Protein AF-A0A932GAH2-F1 (afdb_monomer)

Radius of gyration: 10.69 Å; Cα contacts (8 Å, |Δi|>4): 160; chains: 1; bounding box: 24×17×27 Å

pLDDT: mean 97.9, std 1.31, range [90.31, 98.81]

Structure (mmCIF, N/CA/C/O backbone):
data_AF-A0A932GAH2-F1
#
_entry.id   AF-A0A932GAH2-F1
#
loop_
_atom_site.group_PDB
_atom_site.id
_atom_site.type_symbol
_atom_site.label_atom_id
_atom_site.label_alt_id
_atom_site.label_comp_id
_atom_site.label_asym_id
_atom_site.label_entity_id
_atom_site.label_seq_id
_atom_site.pdbx_PDB_ins_code
_atom_site.Cartn_x
_atom_site.Cartn_y
_atom_site.Cartn_z
_atom_site.occupancy
_atom_site.B_iso_or_equiv
_atom_site.auth_seq_id
_atom_site.auth_comp_id
_atom_site.auth_asym_id
_atom_site.auth_atom_id
_atom_site.pdbx_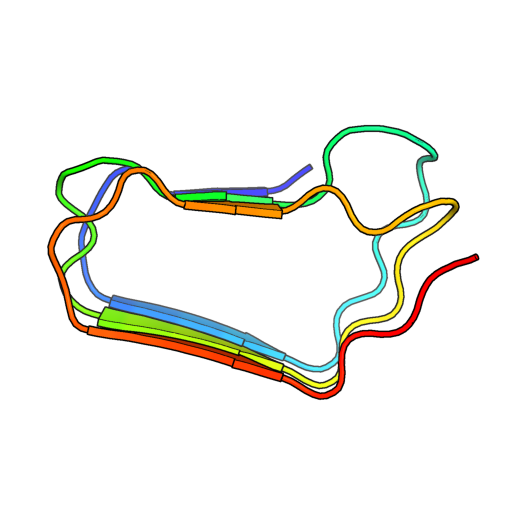PDB_model_num
ATOM 1 N N . MET A 1 1 ? -4.443 7.052 -8.486 1.00 90.31 1 MET A N 1
ATOM 2 C CA . MET A 1 1 ? -4.242 7.319 -7.043 1.00 90.31 1 MET A CA 1
ATOM 3 C C . MET A 1 1 ? -5.426 6.770 -6.259 1.00 90.31 1 MET A C 1
ATOM 5 O O . MET A 1 1 ? -6.545 6.889 -6.743 1.00 90.31 1 MET A O 1
ATOM 9 N N . LEU A 1 2 ? -5.189 6.186 -5.084 1.00 97.38 2 LEU A N 1
ATOM 10 C CA . LEU A 1 2 ? -6.207 5.723 -4.138 1.00 97.38 2 LEU A CA 1
ATOM 11 C C . LEU A 1 2 ? -6.154 6.575 -2.864 1.00 97.38 2 LEU A C 1
ATOM 13 O O . LEU A 1 2 ? -5.079 6.772 -2.300 1.00 97.38 2 LEU A O 1
ATOM 17 N N . ARG A 1 3 ? -7.310 7.040 -2.387 1.00 98.00 3 ARG A N 1
ATOM 18 C CA . ARG A 1 3 ? -7.433 7.794 -1.136 1.00 98.00 3 ARG A CA 1
ATOM 19 C C . ARG A 1 3 ? -8.492 7.155 -0.245 1.00 98.00 3 ARG A C 1
ATOM 21 O O . ARG A 1 3 ? -9.582 6.844 -0.717 1.00 98.00 3 ARG A O 1
ATOM 28 N N . VAL A 1 4 ? -8.151 6.936 1.021 1.00 98.31 4 VAL A N 1
ATOM 29 C CA . VAL A 1 4 ? -9.004 6.260 2.007 1.00 98.31 4 VAL A CA 1
ATOM 30 C C . VAL A 1 4 ? -9.081 7.129 3.247 1.00 98.31 4 VAL A C 1
ATOM 32 O O . VAL A 1 4 ? -8.072 7.309 3.916 1.00 98.31 4 VAL A O 1
ATOM 35 N N . GLU A 1 5 ? -10.257 7.660 3.570 1.00 98.56 5 GLU A N 1
ATOM 36 C CA . GLU A 1 5 ? -10.400 8.572 4.715 1.00 98.56 5 GLU A CA 1
ATOM 37 C C . GLU A 1 5 ? -10.505 7.841 6.054 1.00 98.56 5 GLU A C 1
ATOM 39 O O . GLU A 1 5 ? -9.941 8.298 7.045 1.00 98.56 5 GLU A O 1
ATOM 44 N N . SER A 1 6 ? -11.196 6.696 6.097 1.00 98.44 6 SER A N 1
ATOM 45 C CA . SER A 1 6 ? -11.498 6.009 7.353 1.00 98.44 6 SER A CA 1
ATOM 46 C C . SER A 1 6 ? -11.656 4.491 7.216 1.00 98.44 6 SER A C 1
ATOM 48 O O . SER A 1 6 ? -11.749 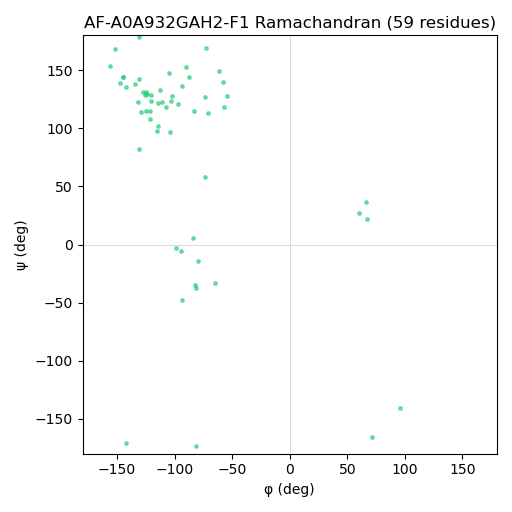3.940 6.119 1.00 98.44 6 SER A O 1
ATOM 50 N N . GLY A 1 7 ? -11.688 3.789 8.355 1.00 98.19 7 GLY A N 1
ATOM 51 C CA . GLY A 1 7 ? -12.105 2.382 8.416 1.00 98.19 7 GLY A CA 1
ATOM 52 C C . GLY A 1 7 ? -10.968 1.356 8.379 1.00 98.19 7 GLY A C 1
ATOM 53 O O . GLY A 1 7 ? -9.968 1.490 9.082 1.00 98.19 7 GLY A O 1
ATOM 54 N N . THR A 1 8 ? -11.173 0.245 7.666 1.00 98.62 8 THR A N 1
ATOM 55 C CA . THR A 1 8 ? -10.174 -0.823 7.480 1.00 98.62 8 THR A CA 1
ATOM 56 C C . THR A 1 8 ? -9.990 -1.075 5.990 1.00 98.62 8 THR A C 1
ATOM 58 O O . THR A 1 8 ? -10.982 -1.289 5.301 1.00 98.62 8 THR A O 1
ATOM 61 N N . VAL A 1 9 ? -8.747 -1.072 5.503 1.00 98.06 9 VAL A N 1
ATOM 62 C CA . VAL A 1 9 ? -8.445 -1.249 4.074 1.00 98.06 9 VAL A CA 1
ATOM 63 C C . VAL A 1 9 ? -7.355 -2.293 3.830 1.00 98.06 9 VAL A C 1
ATOM 65 O O . VAL A 1 9 ? -6.379 -2.390 4.572 1.00 98.06 9 VAL A O 1
ATOM 68 N N . LEU A 1 10 ? -7.523 -3.066 2.759 1.00 98.50 10 LEU A N 1
ATOM 69 C CA . LEU A 1 10 ? -6.507 -3.952 2.204 1.00 98.50 10 LEU A CA 1
ATOM 70 C C . LEU A 1 10 ? -6.239 -3.517 0.762 1.00 98.50 10 LEU A C 1
ATOM 72 O O . LEU A 1 10 ? -7.164 -3.480 -0.046 1.00 98.50 10 LEU A O 1
ATOM 76 N N . VAL A 1 11 ? -4.985 -3.202 0.446 1.00 98.38 11 VAL A N 1
ATOM 77 C CA . VAL A 1 11 ? -4.535 -2.921 -0.923 1.00 98.38 11 VAL A CA 1
ATOM 78 C C . VAL A 1 11 ? -3.437 -3.916 -1.250 1.00 98.38 11 VAL A C 1
ATOM 80 O O . VAL A 1 11 ? -2.343 -3.853 -0.679 1.00 98.38 11 VAL A O 1
ATOM 83 N N . ARG A 1 12 ? -3.759 -4.872 -2.120 1.00 98.31 12 ARG A N 1
ATOM 84 C CA . ARG A 1 12 ? -2.871 -5.982 -2.446 1.00 98.31 12 ARG A CA 1
ATOM 85 C C . ARG A 1 12 ? -2.943 -6.351 -3.914 1.00 98.31 12 ARG A C 1
ATOM 87 O O . ARG A 1 12 ? -4.040 -6.506 -4.442 1.00 98.31 12 ARG A O 1
ATOM 94 N N . GLY A 1 13 ? -1.782 -6.575 -4.528 1.00 97.75 13 GLY A N 1
ATOM 95 C CA . GLY A 1 13 ? -1.696 -7.016 -5.921 1.00 97.75 13 GLY A CA 1
ATOM 96 C C . GLY A 1 13 ? -2.179 -5.963 -6.917 1.00 97.75 13 GLY A C 1
ATOM 97 O O . GLY A 1 13 ? -2.586 -6.316 -8.020 1.00 97.75 13 GLY A O 1
ATOM 98 N N . CYS A 1 14 ?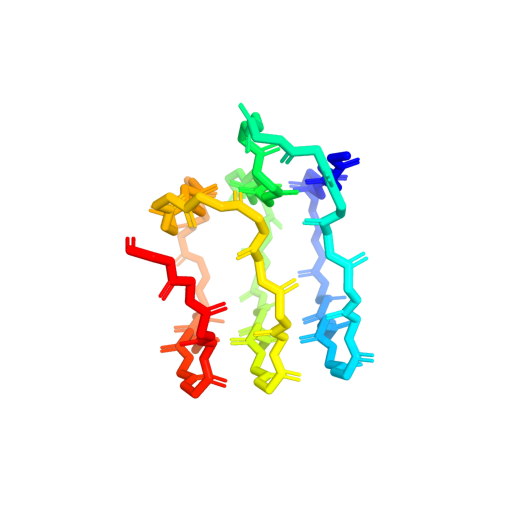 -2.194 -4.687 -6.527 1.00 98.12 14 CYS A N 1
ATOM 99 C CA . CYS A 1 14 ? -2.587 -3.591 -7.402 1.00 98.12 14 CYS A CA 1
ATOM 100 C C . CYS A 1 14 ? -1.378 -3.028 -8.159 1.00 98.12 14 CYS A C 1
ATOM 102 O O . CYS A 1 14 ? -0.252 -3.033 -7.661 1.00 98.12 14 CYS A O 1
ATOM 104 N N . GLU A 1 15 ? -1.641 -2.468 -9.338 1.00 97.75 15 GLU A N 1
ATOM 105 C CA . GLU A 1 15 ? -0.663 -1.725 -10.131 1.00 97.75 15 GLU A CA 1
ATOM 106 C C . GLU A 1 15 ? -1.083 -0.249 -10.226 1.00 97.75 15 GLU A C 1
ATOM 108 O O . GLU A 1 15 ? -2.170 0.074 -10.712 1.00 97.75 15 GLU A O 1
ATOM 113 N N . PHE A 1 16 ? -0.219 0.661 -9.775 1.00 98.19 16 PHE A N 1
ATOM 114 C CA . PHE A 1 16 ? -0.413 2.108 -9.866 1.00 98.19 16 PHE A CA 1
ATOM 115 C C . PHE A 1 16 ? 0.458 2.676 -10.988 1.00 98.19 16 PHE A C 1
ATOM 117 O O . PHE A 1 16 ? 1.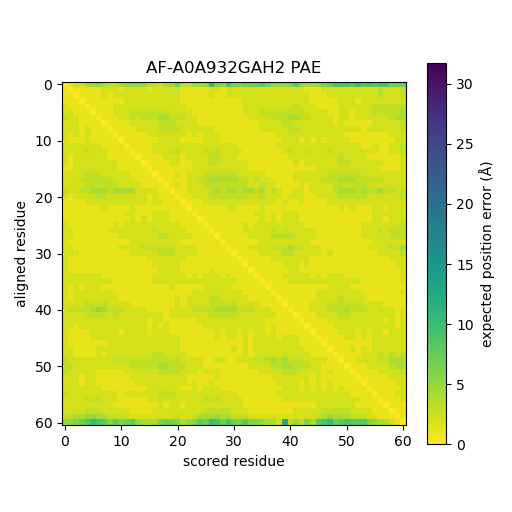633 2.954 -10.781 1.00 98.19 16 PHE A O 1
ATOM 124 N N . ARG A 1 17 ? -0.144 2.865 -12.167 1.00 97.38 17 ARG A N 1
ATOM 125 C CA . ARG A 1 17 ? 0.561 3.137 -13.438 1.00 97.38 17 ARG A CA 1
ATOM 126 C C . ARG A 1 17 ? 1.037 4.572 -13.659 1.00 97.38 17 ARG A C 1
ATOM 128 O O . ARG A 1 17 ? 1.782 4.851 -14.591 1.00 97.38 17 ARG A O 1
ATOM 135 N N . GLU A 1 18 ? 0.552 5.514 -12.862 1.00 97.44 18 GLU A N 1
ATOM 136 C CA . GLU A 1 18 ? 0.943 6.916 -12.989 1.00 97.44 18 GLU A CA 1
ATOM 137 C C . GLU A 1 18 ? 2.108 7.227 -12.050 1.00 97.44 18 GLU A C 1
ATOM 139 O O . GLU A 1 18 ? 2.057 6.893 -10.866 1.00 97.44 18 GLU A O 1
ATOM 144 N N . ASN A 1 19 ? 3.108 7.966 -12.545 1.00 97.12 19 ASN A N 1
ATOM 145 C CA . ASN A 1 19 ? 4.199 8.520 -11.736 1.00 97.12 19 ASN A CA 1
ATOM 146 C C . ASN A 1 19 ? 3.707 9.712 -10.877 1.00 97.12 19 ASN A C 1
ATOM 148 O O . ASN A 1 19 ? 4.216 10.832 -10.961 1.00 97.12 19 ASN A O 1
ATOM 152 N N . LYS A 1 20 ? 2.705 9.468 -10.026 1.00 96.06 20 LYS A N 1
ATOM 153 C CA . LYS A 1 20 ? 2.120 10.404 -9.049 1.00 96.06 20 LYS A CA 1
ATOM 154 C C . LYS A 1 20 ? 2.012 9.738 -7.673 1.00 96.06 20 LYS A C 1
ATOM 156 O O . LYS A 1 20 ? 2.375 8.579 -7.517 1.00 96.06 20 LYS A O 1
ATOM 161 N N . ALA A 1 21 ? 1.520 10.465 -6.667 1.00 97.00 21 ALA A N 1
ATOM 162 C CA . ALA A 1 21 ? 1.183 9.865 -5.376 1.00 97.00 21 ALA A CA 1
ATOM 163 C C . ALA A 1 21 ? 0.214 8.686 -5.579 1.00 97.00 21 ALA A C 1
ATOM 165 O O . ALA A 1 21 ? -0.797 8.818 -6.276 1.00 97.00 21 ALA A O 1
ATOM 166 N N . GLN A 1 22 ? 0.547 7.520 -5.023 1.00 98.12 22 GLN A N 1
ATOM 167 C CA . GLN A 1 22 ? -0.192 6.294 -5.316 1.00 98.12 22 GLN A CA 1
ATOM 168 C C . GLN A 1 22 ? -1.292 6.038 -4.283 1.00 98.12 22 GLN A C 1
ATOM 170 O O . GLN A 1 22 ? -2.434 5.805 -4.684 1.00 98.12 22 GLN A O 1
ATOM 175 N N . ILE A 1 23 ? -0.981 6.133 -2.983 1.00 98.38 23 ILE A N 1
ATOM 176 C CA . ILE A 1 23 ? -1.915 5.830 -1.884 1.00 98.38 23 ILE A CA 1
ATOM 177 C C . ILE A 1 23 ? -1.858 6.915 -0.800 1.00 98.38 23 ILE A C 1
ATOM 179 O O . ILE A 1 23 ? -0.777 7.337 -0.396 1.00 98.38 23 ILE A O 1
ATOM 183 N N . GLU A 1 24 ? -3.022 7.316 -0.287 1.00 98.56 24 GLU A N 1
ATOM 184 C CA . GLU A 1 24 ? -3.167 8.223 0.855 1.00 98.56 24 GLU A CA 1
ATOM 185 C C . GLU A 1 24 ? -4.165 7.660 1.879 1.00 98.56 24 GLU A C 1
ATOM 187 O O . GLU A 1 24 ? -5.320 7.387 1.545 1.00 98.56 24 GLU A O 1
ATOM 192 N N . LEU A 1 25 ? -3.715 7.488 3.126 1.00 98.75 25 LEU A N 1
ATOM 193 C CA . LEU A 1 25 ? -4.542 7.089 4.267 1.00 98.75 25 LEU A CA 1
ATOM 194 C C . LEU A 1 25 ? -4.836 8.307 5.149 1.00 98.75 25 LEU A C 1
ATOM 196 O O . LEU A 1 25 ? -3.909 8.965 5.628 1.00 98.75 25 LEU A O 1
ATOM 200 N N . GLY A 1 26 ? -6.119 8.581 5.368 1.00 98.69 26 GLY A N 1
ATOM 201 C CA . GLY A 1 26 ? -6.639 9.599 6.274 1.00 98.69 26 GLY A CA 1
ATOM 202 C C . GLY A 1 26 ? -6.482 9.222 7.748 1.00 98.69 26 GLY A C 1
ATOM 203 O O . GLY A 1 26 ? -6.120 8.096 8.095 1.00 98.69 26 GLY A O 1
A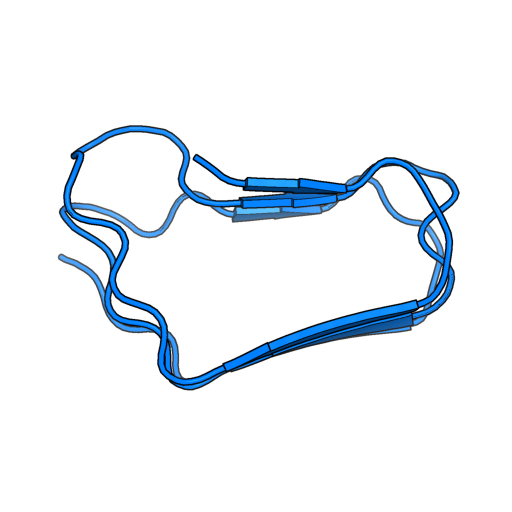TOM 204 N N . GLU A 1 27 ? -6.731 10.196 8.623 1.00 98.56 27 GLU A N 1
ATOM 205 C CA . GLU A 1 27 ? -6.497 10.073 10.069 1.00 98.56 27 GLU A CA 1
ATOM 206 C C . GLU A 1 27 ? -7.395 9.013 10.725 1.00 98.56 27 GLU A C 1
ATOM 208 O O . GLU A 1 27 ? -6.937 8.282 11.607 1.00 98.56 27 GLU A O 1
ATOM 213 N N . ASP A 1 28 ? -8.620 8.853 10.214 1.00 98.50 28 ASP A N 1
ATOM 214 C CA . ASP A 1 28 ? -9.645 7.942 10.736 1.00 98.50 28 ASP A CA 1
ATOM 215 C C . ASP A 1 28 ? -9.500 6.493 10.231 1.00 98.50 28 ASP A C 1
ATOM 217 O O . ASP A 1 28 ? -10.352 5.624 10.483 1.00 98.50 28 ASP A O 1
ATOM 221 N N . VAL A 1 29 ? -8.430 6.184 9.488 1.00 98.75 29 VAL A N 1
ATOM 222 C CA . VAL A 1 29 ? -8.108 4.804 9.108 1.00 98.75 29 VAL A CA 1
ATOM 223 C C . VAL A 1 29 ? -7.624 4.054 10.348 1.00 98.75 29 VAL A C 1
ATOM 225 O O . VAL A 1 29 ? -6.566 4.315 10.913 1.00 98.75 29 VAL A O 1
ATOM 228 N N . ARG A 1 30 ? -8.409 3.070 10.786 1.00 98.62 30 ARG A N 1
ATOM 229 C CA . ARG A 1 30 ? -8.125 2.285 11.994 1.00 98.62 30 ARG A CA 1
ATOM 230 C C . ARG A 1 30 ? -7.138 1.155 11.730 1.00 98.62 30 ARG A C 1
ATOM 232 O O . ARG A 1 30 ? -6.362 0.806 12.619 1.00 98.62 30 ARG A O 1
ATOM 239 N N . ARG A 1 31 ? -7.197 0.545 10.540 1.00 98.69 31 ARG A N 1
ATOM 240 C CA . ARG A 1 31 ? -6.307 -0.550 10.125 1.00 98.69 31 ARG A CA 1
ATOM 241 C C . ARG A 1 31 ? -6.036 -0.511 8.626 1.00 98.69 31 ARG A C 1
ATOM 243 O O . ARG A 1 31 ? -6.975 -0.335 7.852 1.00 98.69 31 ARG A O 1
ATOM 250 N N . ALA A 1 32 ? -4.799 -0.759 8.212 1.00 98.75 32 ALA A N 1
ATOM 251 C CA . ALA A 1 32 ? -4.483 -0.942 6.800 1.00 98.75 32 ALA A CA 1
ATOM 252 C C . ALA A 1 32 ? -3.376 -1.973 6.569 1.00 98.75 32 ALA A C 1
ATOM 254 O O . ALA A 1 32 ? -2.410 -2.045 7.328 1.00 98.75 32 ALA A O 1
ATOM 255 N N . VAL A 1 33 ? -3.500 -2.737 5.486 1.00 98.75 33 VAL A N 1
ATOM 256 C CA . VAL A 1 33 ? -2.408 -3.546 4.935 1.00 98.75 33 VAL A CA 1
ATOM 257 C C . VAL A 1 33 ? -2.231 -3.157 3.473 1.00 98.75 33 VAL A C 1
ATOM 259 O O . VAL A 1 33 ? -3.136 -3.351 2.662 1.00 98.75 33 VAL A O 1
ATOM 262 N N . LEU A 1 34 ? -1.077 -2.580 3.154 1.00 98.62 34 LEU A N 1
ATOM 263 C CA . LEU A 1 34 ? -0.685 -2.162 1.811 1.00 98.62 34 LEU A CA 1
ATOM 264 C C . LEU A 1 34 ? 0.516 -3.015 1.395 1.00 98.62 34 LEU A C 1
ATOM 266 O O . LEU A 1 34 ? 1.638 -2.746 1.832 1.00 98.62 34 LEU A O 1
ATOM 270 N N . THR A 1 35 ? 0.282 -4.079 0.625 1.00 98.81 35 THR A N 1
ATOM 271 C CA . THR A 1 35 ? 1.334 -5.065 0.343 1.00 98.81 35 THR A CA 1
ATOM 272 C C . THR A 1 35 ? 1.295 -5.673 -1.044 1.00 98.81 35 THR A C 1
ATOM 274 O O . THR A 1 35 ? 0.219 -5.931 -1.576 1.00 98.81 35 THR A O 1
ATOM 277 N N . GLY A 1 36 ? 2.460 -5.952 -1.627 1.00 98.50 36 GLY A N 1
ATOM 278 C CA . GLY A 1 36 ? 2.543 -6.630 -2.918 1.00 98.50 36 GLY A CA 1
ATOM 279 C C . GLY A 1 36 ? 1.984 -5.787 -4.058 1.00 98.50 36 GLY A C 1
ATOM 280 O O . GLY A 1 36 ? 1.289 -6.329 -4.915 1.00 98.50 36 GLY A O 1
ATOM 281 N N . ASN A 1 37 ? 2.192 -4.468 -4.029 1.00 98.62 37 ASN A N 1
ATOM 282 C CA . ASN A 1 37 ? 1.744 -3.559 -5.085 1.00 98.62 37 ASN A CA 1
ATOM 283 C C . ASN A 1 37 ? 2.921 -3.109 -5.959 1.00 98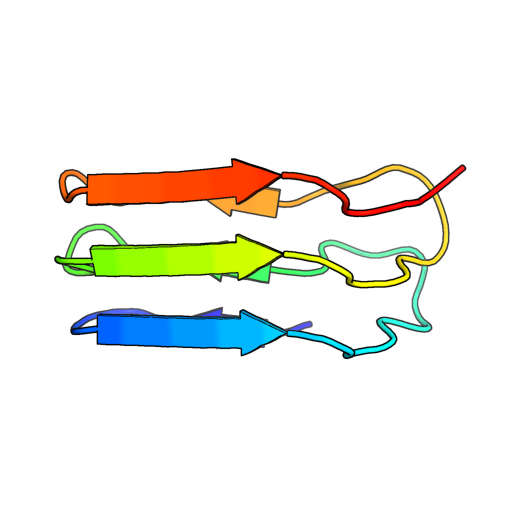.62 37 ASN A C 1
ATOM 285 O O . ASN A 1 37 ? 4.035 -2.937 -5.465 1.00 98.62 37 ASN A O 1
ATOM 289 N N . VAL A 1 38 ? 2.650 -2.873 -7.243 1.00 98.44 38 VAL A N 1
ATOM 290 C CA . VAL A 1 38 ? 3.611 -2.309 -8.203 1.00 98.44 38 VAL A CA 1
ATOM 291 C C . VAL A 1 38 ? 3.283 -0.835 -8.419 1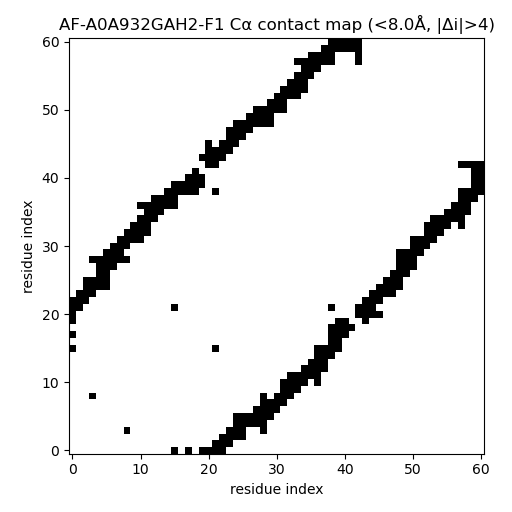.00 98.44 38 VAL A C 1
ATOM 293 O O . VAL A 1 38 ? 2.135 -0.485 -8.702 1.00 98.44 38 VAL A O 1
ATOM 296 N N . LEU A 1 39 ? 4.273 0.038 -8.262 1.00 98.25 39 LEU A N 1
ATOM 297 C CA . LEU A 1 39 ? 4.127 1.489 -8.309 1.00 98.25 39 LEU A CA 1
ATOM 298 C C . LEU A 1 39 ? 5.013 2.054 -9.422 1.00 98.25 39 LEU A C 1
ATOM 300 O O . LEU A 1 39 ? 6.207 1.783 -9.463 1.00 98.25 39 LEU A O 1
ATOM 304 N N . THR A 1 40 ? 4.453 2.872 -10.310 1.00 98.31 40 THR A N 1
ATOM 305 C CA . THR A 1 40 ? 5.256 3.606 -11.291 1.00 98.31 40 THR A CA 1
ATOM 306 C C . THR A 1 40 ? 6.003 4.753 -10.612 1.00 98.31 40 THR A C 1
ATOM 308 O O . THR A 1 40 ? 5.395 5.606 -9.947 1.00 98.31 40 THR A O 1
ATOM 311 N N . GLY A 1 41 ? 7.320 4.793 -10.825 1.00 97.50 41 GLY A N 1
ATOM 312 C CA . GLY A 1 41 ? 8.234 5.722 -10.169 1.00 97.50 41 GLY A CA 1
ATOM 313 C C . GLY A 1 41 ? 8.458 5.402 -8.688 1.00 97.50 41 GLY A C 1
ATOM 314 O O . GLY A 1 41 ? 8.090 4.339 -8.188 1.00 97.50 41 GLY A O 1
ATOM 315 N N . LYS A 1 42 ? 9.027 6.374 -7.966 1.00 97.19 42 LYS A N 1
ATOM 316 C CA . LYS A 1 42 ? 9.287 6.251 -6.529 1.00 97.19 42 LYS A CA 1
ATOM 317 C C . LYS A 1 42 ? 8.003 5.969 -5.745 1.00 97.19 42 LYS A C 1
ATOM 319 O O . LYS A 1 42 ? 6.961 6.601 -5.978 1.00 97.19 42 LYS A O 1
ATOM 324 N N . GLU A 1 43 ? 8.108 5.083 -4.756 1.00 97.06 43 GLU A N 1
ATOM 325 C CA . GLU A 1 43 ? 7.045 4.832 -3.784 1.00 97.06 43 GLU A CA 1
ATOM 326 C C . GLU A 1 43 ? 6.653 6.132 -3.060 1.00 97.06 43 GLU A C 1
ATOM 328 O O . GLU A 1 43 ? 7.462 6.771 -2.380 1.00 97.06 43 GLU A O 1
ATOM 333 N N . ARG A 1 44 ? 5.389 6.537 -3.219 1.00 97.69 44 ARG A N 1
ATOM 334 C CA . ARG A 1 44 ? 4.766 7.691 -2.560 1.00 97.69 44 ARG A CA 1
ATOM 335 C C . ARG A 1 44 ? 3.438 7.262 -1.945 1.00 97.69 44 ARG A C 1
ATOM 337 O O . ARG A 1 44 ? 2.359 7.468 -2.509 1.00 97.69 44 ARG A O 1
ATOM 344 N N . ILE A 1 45 ? 3.552 6.676 -0.757 1.00 97.94 45 ILE A N 1
ATOM 345 C CA . ILE A 1 45 ? 2.431 6.317 0.109 1.00 97.94 45 I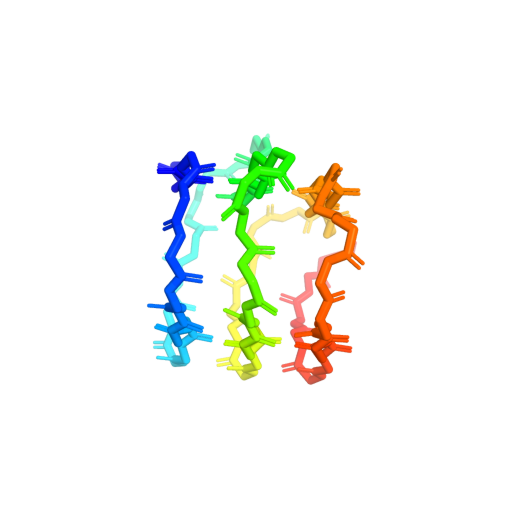LE A CA 1
ATOM 346 C C . ILE A 1 45 ? 2.403 7.286 1.295 1.00 97.94 45 ILE A C 1
ATOM 348 O O . ILE A 1 45 ? 3.349 7.352 2.077 1.00 97.94 45 ILE A O 1
ATOM 352 N N . ALA A 1 46 ? 1.315 8.041 1.434 1.00 98.06 46 ALA A N 1
ATOM 353 C CA . ALA A 1 46 ? 1.099 8.944 2.558 1.00 98.06 46 ALA A CA 1
ATOM 354 C C . ALA A 1 46 ? 0.223 8.264 3.618 1.00 98.06 46 ALA A C 1
ATOM 356 O O . ALA A 1 46 ? -0.919 7.898 3.347 1.00 98.06 46 ALA A O 1
ATOM 357 N N . ASN A 1 47 ? 0.737 8.119 4.840 1.00 98.06 47 ASN A N 1
ATOM 358 C CA . ASN A 1 47 ? -0.017 7.571 5.964 1.00 98.06 47 ASN A CA 1
ATOM 359 C C . ASN A 1 47 ? -0.226 8.640 7.044 1.00 98.06 47 ASN A C 1
ATOM 361 O O . ASN A 1 47 ? 0.689 8.918 7.815 1.00 98.06 47 ASN A O 1
ATOM 365 N N . ARG A 1 48 ? -1.429 9.224 7.111 1.00 98.44 48 ARG A N 1
ATOM 366 C CA . ARG A 1 48 ? -1.833 10.121 8.211 1.00 98.44 48 ARG A CA 1
ATOM 367 C C . ARG A 1 48 ? -2.586 9.402 9.326 1.00 98.44 48 ARG A C 1
ATOM 369 O O . ARG A 1 48 ? -2.881 10.010 10.353 1.00 98.44 48 ARG A O 1
ATOM 376 N N . SER A 1 49 ? -2.890 8.123 9.136 1.00 98.19 49 SER A N 1
ATOM 377 C CA . SER A 1 49 ? -3.648 7.348 10.105 1.00 98.19 49 SER A CA 1
ATOM 378 C C . SER A 1 49 ? -2.929 7.248 11.448 1.00 98.19 49 SER A C 1
ATOM 380 O O . SER A 1 49 ? -1.697 7.243 11.527 1.00 98.19 49 SER A O 1
ATOM 382 N N . LYS A 1 50 ? -3.717 7.146 12.517 1.00 97.50 50 LYS A N 1
ATOM 383 C CA . LYS A 1 50 ? -3.219 6.826 13.865 1.00 97.50 50 LYS A CA 1
ATOM 384 C C . LYS A 1 50 ? -3.403 5.346 14.219 1.00 97.50 50 LYS A C 1
ATOM 386 O O . LYS A 1 50 ? -3.018 4.917 15.303 1.00 97.50 50 LYS A O 1
ATOM 391 N N . GLY A 1 51 ? -4.027 4.584 13.318 1.00 97.19 51 GLY A N 1
ATOM 392 C CA . GLY A 1 51 ? -4.320 3.166 13.473 1.00 97.19 51 GLY A CA 1
ATOM 393 C C . GLY A 1 51 ? -3.142 2.242 13.156 1.00 97.19 51 GLY A C 1
ATOM 394 O O . GLY A 1 51 ? -2.016 2.670 12.911 1.00 97.19 51 GLY A O 1
ATOM 395 N N . GLN A 1 52 ? -3.409 0.935 13.144 1.00 98.56 52 GLN A N 1
ATOM 396 C CA . GLN A 1 52 ? -2.387 -0.070 12.840 1.00 98.56 52 GLN A CA 1
ATOM 397 C C . GLN A 1 52 ? -2.219 -0.231 11.329 1.00 98.56 52 GLN A C 1
ATOM 399 O O . GLN A 1 52 ? -3.128 -0.706 10.645 1.00 98.56 52 GLN A O 1
ATOM 404 N N . VAL A 1 53 ? -1.049 0.127 10.805 1.00 98.69 53 VAL A N 1
ATOM 405 C CA . VAL A 1 53 ? -0.766 0.063 9.368 1.00 98.69 53 VAL A CA 1
ATOM 406 C C . VAL A 1 53 ? 0.471 -0.780 9.095 1.00 98.69 53 VAL A C 1
ATOM 408 O O . VAL A 1 53 ? 1.531 -0.548 9.673 1.00 98.69 53 VAL A O 1
ATOM 411 N N . LYS A 1 54 ? 0.343 -1.735 8.171 1.00 98.69 54 LYS A N 1
ATOM 412 C CA . LYS A 1 54 ? 1.464 -2.479 7.595 1.00 98.69 54 LYS A CA 1
ATOM 413 C C . LYS A 1 54 ? 1.637 -2.074 6.136 1.00 98.69 54 LYS A C 1
ATOM 415 O O . LYS A 1 54 ? 0.713 -2.216 5.340 1.00 98.69 54 LYS A O 1
ATOM 420 N N . ILE A 1 55 ? 2.830 -1.595 5.806 1.00 98.31 55 ILE A N 1
ATOM 421 C CA . ILE A 1 55 ? 3.264 -1.295 4.441 1.00 98.31 55 ILE A CA 1
ATOM 422 C C . ILE A 1 55 ? 4.498 -2.158 4.204 1.00 98.31 55 ILE A C 1
ATOM 424 O O . ILE A 1 55 ? 5.482 -2.019 4.930 1.00 98.31 55 ILE A O 1
ATOM 428 N N . SER A 1 56 ? 4.420 -3.113 3.284 1.00 98.25 56 SER A N 1
ATOM 429 C CA . SER A 1 56 ? 5.541 -4.009 2.981 1.00 98.25 56 SER A CA 1
ATOM 430 C C . SER A 1 56 ? 5.432 -4.574 1.579 1.00 98.25 56 SER A C 1
ATOM 432 O O . SER A 1 56 ? 4.331 -4.724 1.065 1.00 98.25 56 SER A O 1
ATOM 434 N N . ASP A 1 57 ? 6.558 -4.941 0.976 1.00 98.25 57 ASP A N 1
ATOM 435 C CA . ASP A 1 57 ? 6.582 -5.668 -0.301 1.00 98.25 57 ASP A CA 1
ATOM 436 C C . ASP A 1 57 ? 5.912 -4.898 -1.453 1.00 98.25 57 ASP A C 1
ATOM 438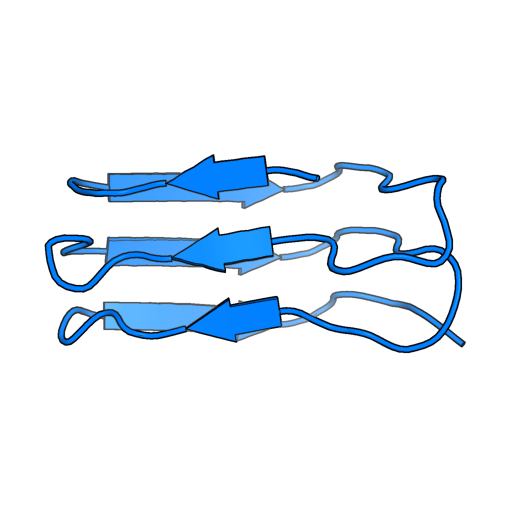 O O . ASP A 1 57 ? 5.374 -5.493 -2.383 1.00 98.25 57 ASP A O 1
ATOM 442 N N . ASN A 1 58 ? 5.905 -3.566 -1.379 1.00 98.12 58 ASN A N 1
ATOM 443 C CA . ASN A 1 58 ? 5.590 -2.721 -2.524 1.00 98.12 58 ASN A CA 1
ATOM 444 C C . ASN A 1 58 ? 6.885 -2.465 -3.298 1.00 98.12 58 ASN A C 1
ATOM 446 O O . ASN A 1 58 ? 7.957 -2.362 -2.701 1.00 98.12 58 ASN A O 1
ATOM 450 N N . VAL A 1 59 ? 6.788 -2.398 -4.622 1.00 98.25 59 VAL A N 1
ATOM 451 C CA . VAL A 1 59 ? 7.937 -2.170 -5.498 1.00 98.25 59 VAL A CA 1
ATOM 452 C C . VAL A 1 59 ? 7.677 -0.970 -6.395 1.00 98.25 59 VAL A C 1
ATOM 454 O O . VAL A 1 59 ? 6.621 -0.864 -7.018 1.00 98.25 59 VAL A O 1
ATOM 457 N N . GLY A 1 60 ? 8.650 -0.070 -6.438 1.00 96.00 60 GLY A N 1
ATOM 458 C CA . GLY A 1 60 ? 8.727 1.057 -7.359 1.00 96.00 60 GLY A CA 1
ATOM 459 C C . GLY A 1 60 ? 10.174 1.275 -7.801 1.00 96.00 60 GLY A C 1
ATOM 460 O O . GLY A 1 60 ? 11.034 0.438 -7.521 1.00 96.00 60 GLY A O 1
ATOM 461 N N . GLU A 1 61 ? 10.416 2.388 -8.488 1.00 93.25 61 GLU A N 1
ATOM 462 C CA . GLU A 1 61 ? 11.741 2.802 -8.990 1.00 93.25 61 GLU A CA 1
ATOM 463 C C . GLU A 1 61 ? 12.566 3.588 -7.960 1.00 93.25 61 GLU A C 1
ATOM 465 O O . GLU A 1 61 ? 11.975 4.392 -7.193 1.00 93.25 61 GLU A O 1
#

Nearest PDB structures (foldseek):
  5g5o-assembly2_A  TM=7.571E-01  e=3.031E+00  Snake adenovirus 1
  5mqp-assembly6_F  TM=5.302E-01  e=7.993E+00  Bacteroides thetaiotaomicron
  4dmu-assembly5_I  TM=2.410E-01  e=9.587E+00  unclassified

Foldseek 3Di:
DEEAAADEEEAAPEEAADPDQRYEYHQRHAYYEHAHYEYEADHHYHYNYPHHYHHDHYDYD

Mean predicted aligned error: 1.83 Å

Solvent-accessible surface area (backbone atoms only — not comparable to full-atom values): 3313 Å² total; per-residue (Å²): 112,49,78,42,58,58,47,73,51,79,48,63,72,45,74,40,83,56,80,49,68,42,39,38,37,26,55,58,23,49,33,38,40,42,33,48,28,44,37,32,44,55,80,41,71,46,76,57,39,80,40,58,71,47,77,46,71,60,46,51,94

Secondary structure (DSSP, 8-state):
-EEEEEEEEEEES-EE-SSS--EEEEEEEEEEEEES-EESSS--EEE--SSEEEEES-B--

Sequence (61 aa):
MLRVESGTVLVRGCEFRENKAQIELGEDVRRAVLTGNVLTGKERIANRSKGQVKISDNVGE